Protein AF-T1EK02-F1 (afdb_monomer_lite)

Foldseek 3Di:
DDCPPDDCPPPDDLCLAPCPQPLVQKDKPAFADCVVPVLADRSQCGPPDPPNGHHDGNDPDPPIDMGGHSVDDDDDDDDD

InterPro domains:
  IPR000421 Coagulation factor 5/8, C-terminal domain [PS50022] (8-80)
  IPR008979 Galactose-binding-like domain superfamily [SSF49785] (9-79)

Sequence (80 aa):
HSIVPSDCNEVGPLGMITGDIQDWQISASSTFPNDWDKGCHERFARLYQPNGKSWCAKYRASSEWLQVDLGVAAKVSRVM

Radius of gyration: 15.26 Å; chains: 1; bounding box: 40×35×38 Å

Organism: Helobdella robusta (NCBI:txid6412)

pLDDT: mean 90.23, std 13.78, range [38.0, 98.44]

Secondary structure (DSSP, 8-state):
-----------S--STTTS-S-GGGEEES----TTT-TTB-GGG--TT-TT--B---SS--TT--EEE--SS--------

Structure (mmCIF, N/CA/C/O backbone):
data_AF-T1EK02-F1
#
_entry.id   AF-T1EK02-F1
#
loop_
_atom_site.group_PDB
_atom_site.id
_atom_site.type_symbol
_atom_site.label_atom_id
_atom_site.label_alt_id
_atom_site.label_comp_id
_atom_site.label_asym_id
_atom_site.label_entity_id
_atom_site.label_seq_id
_atom_site.pdbx_PDB_ins_code
_atom_site.Cartn_x
_atom_site.Cartn_y
_atom_site.Cartn_z
_atom_site.occupancy
_atom_site.B_iso_or_equiv
_atom_site.auth_seq_id
_atom_site.auth_comp_id
_atom_site.auth_asym_id
_atom_site.auth_atom_id
_atom_site.pdbx_PDB_model_num
ATOM 1 N N . HIS A 1 1 ? -22.936 -20.177 19.349 1.00 38.00 1 HIS A N 1
ATOM 2 C CA . HIS A 1 1 ? -22.590 -18.901 20.001 1.00 38.00 1 HIS A CA 1
ATOM 3 C C . HIS A 1 1 ? -21.748 -18.128 18.997 1.00 38.00 1 HIS A C 1
ATOM 5 O O . HIS A 1 1 ? -20.545 -18.334 18.923 1.00 38.00 1 HIS A O 1
ATOM 11 N N . SER A 1 2 ? -22.404 -17.399 18.093 1.00 41.09 2 SER A N 1
ATOM 12 C CA . SER A 1 2 ? -21.718 -16.687 17.014 1.00 41.09 2 SER A CA 1
ATOM 13 C C . SER A 1 2 ? -21.193 -15.382 17.589 1.00 41.09 2 SER A C 1
ATOM 15 O O . SER A 1 2 ? -21.983 -14.508 17.935 1.00 41.09 2 SER A O 1
ATOM 17 N N . ILE A 1 3 ? -19.874 -15.280 17.744 1.00 53.25 3 ILE A N 1
ATOM 18 C CA . ILE A 1 3 ? -19.206 -14.024 18.075 1.00 53.25 3 ILE A CA 1
ATOM 19 C C . ILE A 1 3 ? -19.309 -13.168 16.816 1.00 53.25 3 ILE A C 1
ATOM 21 O O . ILE A 1 3 ? -18.464 -13.237 15.929 1.00 53.25 3 ILE A O 1
ATOM 25 N N . VAL A 1 4 ? -20.405 -12.428 16.689 1.00 55.28 4 VAL A N 1
ATOM 26 C CA . VAL A 1 4 ? -20.420 -11.256 15.822 1.00 55.28 4 VAL A CA 1
ATOM 27 C C . VAL A 1 4 ? -19.540 -10.255 16.566 1.00 55.28 4 VAL A C 1
ATOM 29 O O . VAL A 1 4 ? -19.869 -9.947 17.716 1.00 55.28 4 VAL A O 1
ATOM 32 N N . PRO A 1 5 ? -18.393 -9.820 16.014 1.00 57.12 5 PRO A N 1
ATOM 33 C CA . PRO A 1 5 ? -17.630 -8.755 16.639 1.00 57.12 5 PRO A CA 1
ATOM 34 C C . PRO A 1 5 ? -18.599 -7.589 16.801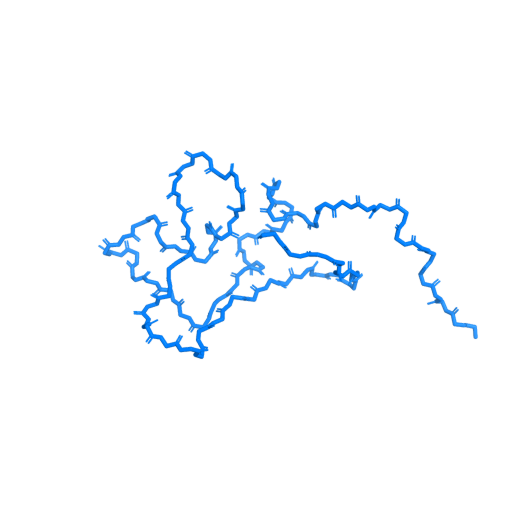 1.00 57.12 5 PRO A C 1
ATOM 36 O O . PRO A 1 5 ? -19.227 -7.182 15.821 1.00 57.12 5 PRO A O 1
ATOM 39 N N . SER A 1 6 ? -18.787 -7.148 18.046 1.00 60.19 6 SER A N 1
ATOM 40 C CA . SER A 1 6 ? -19.496 -5.916 18.386 1.00 60.19 6 SER A CA 1
ATOM 41 C C . SER A 1 6 ? -19.140 -4.860 17.350 1.00 60.19 6 SER A C 1
ATOM 43 O O . SER A 1 6 ? -17.954 -4.738 17.040 1.00 60.19 6 SER A O 1
ATOM 45 N N . ASP A 1 7 ? -20.164 -4.209 16.794 1.00 60.03 7 ASP A N 1
ATOM 46 C CA . ASP A 1 7 ? -20.099 -3.221 15.718 1.00 60.03 7 ASP A CA 1
ATOM 47 C C . ASP A 1 7 ? -18.766 -2.471 15.625 1.00 60.03 7 ASP A C 1
ATOM 49 O O . ASP A 1 7 ? -18.153 -2.136 16.640 1.00 60.03 7 ASP A O 1
ATOM 53 N N . CYS A 1 8 ? -18.335 -2.162 14.396 1.00 64.12 8 CYS A N 1
ATOM 54 C CA . CYS A 1 8 ? -17.219 -1.251 14.141 1.00 64.12 8 CYS A CA 1
ATOM 55 C C . CYS A 1 8 ? -17.549 0.140 14.716 1.00 64.12 8 CYS A C 1
ATOM 57 O O . CYS A 1 8 ? -17.953 1.036 13.980 1.00 64.12 8 CYS A O 1
ATOM 59 N N . ASN A 1 9 ? -17.413 0.305 16.033 1.00 62.38 9 ASN A N 1
ATOM 60 C CA . ASN A 1 9 ? -17.686 1.543 16.756 1.00 62.38 9 ASN A CA 1
ATOM 61 C C . ASN A 1 9 ? -16.679 2.630 16.359 1.00 62.38 9 ASN A C 1
ATOM 63 O O . ASN A 1 9 ? -16.982 3.814 16.451 1.00 62.38 9 ASN A O 1
ATOM 67 N N . GLU A 1 10 ? -15.525 2.216 15.833 1.00 68.56 10 GLU A N 1
ATOM 68 C CA . GLU A 1 10 ? -14.512 3.083 15.247 1.00 68.56 10 GLU A CA 1
ATOM 69 C C . GLU A 1 10 ? -14.666 3.111 13.720 1.00 68.56 10 GLU A C 1
ATOM 71 O O . GLU A 1 10 ? -14.194 2.231 12.994 1.00 68.56 10 GLU A O 1
ATOM 76 N N . VAL A 1 11 ? -15.356 4.137 13.218 1.00 75.75 11 VAL A N 1
ATOM 77 C CA . VAL A 1 11 ? -15.423 4.444 11.784 1.00 75.75 11 VAL A CA 1
ATOM 78 C C . VAL A 1 11 ? -14.282 5.405 11.466 1.00 75.75 11 VAL A C 1
ATOM 80 O O . VAL A 1 11 ? -14.416 6.618 11.614 1.00 75.75 11 VAL A O 1
ATOM 83 N N . GLY A 1 12 ? -13.142 4.864 11.044 1.00 87.62 12 GLY A N 1
ATOM 84 C CA . GLY A 1 12 ? -11.936 5.654 10.804 1.00 87.62 12 GLY A CA 1
ATOM 85 C C . GLY A 1 12 ? -10.987 5.038 9.775 1.00 87.62 12 GLY A C 1
ATOM 86 O O . GLY A 1 12 ? -11.215 3.922 9.299 1.00 87.62 12 GLY A O 1
ATOM 87 N N . PRO A 1 13 ? -9.929 5.772 9.384 1.00 92.62 13 PRO A N 1
ATOM 88 C CA . PRO A 1 13 ? -8.883 5.233 8.527 1.00 92.62 13 PRO A CA 1
ATOM 89 C C . PRO A 1 13 ? -8.179 4.062 9.220 1.00 92.62 13 PRO A C 1
ATOM 91 O O . PRO A 1 13 ? -7.826 4.148 10.390 1.00 92.62 13 PRO A O 1
ATOM 94 N N . LEU A 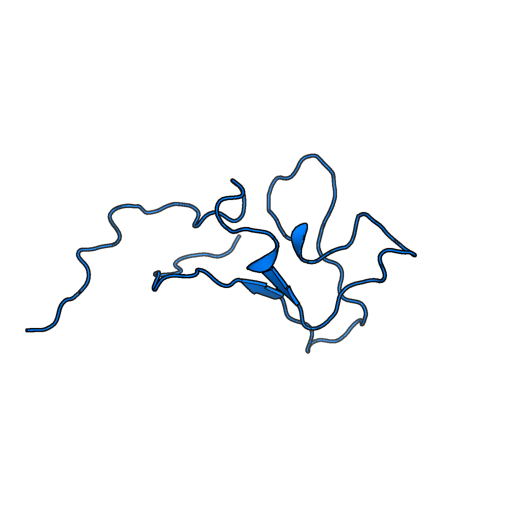1 14 ? -7.915 2.989 8.473 1.00 93.94 14 LEU A N 1
ATOM 95 C CA . LEU A 1 14 ? -7.309 1.760 9.005 1.00 93.94 14 LEU A CA 1
ATOM 96 C C . LEU A 1 14 ? -5.774 1.811 9.128 1.00 93.94 14 LEU A C 1
ATOM 98 O O . LEU A 1 14 ? -5.156 0.776 9.332 1.00 93.94 14 LEU A O 1
ATOM 102 N N . GLY A 1 15 ? -5.150 2.983 8.967 1.00 95.19 15 GLY A N 1
ATOM 103 C CA . GLY A 1 15 ? -3.707 3.140 9.195 1.00 95.19 15 GLY A CA 1
ATOM 104 C C . GLY A 1 15 ? -2.844 3.486 7.978 1.00 95.19 15 GLY A C 1
ATOM 105 O O . GLY A 1 15 ? -1.646 3.717 8.127 1.00 95.19 15 GLY A O 1
ATOM 106 N N . MET A 1 16 ? -3.414 3.568 6.767 1.00 96.25 16 MET A N 1
ATOM 107 C CA . MET A 1 16 ? -2.626 3.872 5.555 1.00 96.25 16 MET A CA 1
ATOM 108 C C . MET A 1 16 ? -1.955 5.253 5.613 1.00 96.25 16 MET A C 1
ATOM 110 O O . MET A 1 16 ? -0.811 5.400 5.184 1.00 96.25 16 MET A O 1
ATOM 114 N N . ILE A 1 17 ? -2.660 6.256 6.150 1.00 95.38 17 ILE A N 1
ATOM 115 C CA . ILE A 1 17 ? -2.185 7.647 6.247 1.00 95.38 17 ILE A CA 1
ATOM 116 C C . ILE A 1 17 ? -1.224 7.823 7.428 1.00 95.38 17 ILE A C 1
ATOM 118 O O . ILE A 1 17 ? -0.197 8.482 7.290 1.00 95.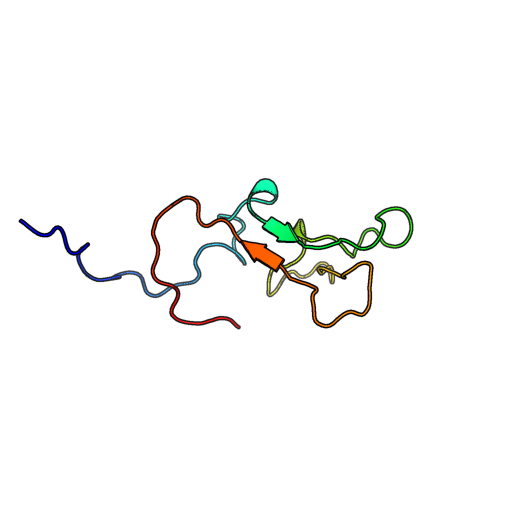38 17 ILE A O 1
ATOM 122 N N . THR A 1 18 ? -1.574 7.254 8.584 1.00 94.38 18 THR A N 1
ATOM 123 C CA . THR A 1 18 ? -0.864 7.443 9.859 1.00 94.38 18 THR A CA 1
ATOM 124 C C . THR A 1 18 ? 0.437 6.655 9.937 1.00 94.38 18 THR A C 1
ATOM 126 O O . THR A 1 18 ? 1.332 7.050 10.677 1.00 94.38 18 THR A O 1
ATOM 129 N N . GLY A 1 19 ? 0.563 5.574 9.161 1.00 95.19 19 GLY A N 1
ATOM 130 C CA . GLY A 1 19 ? 1.700 4.660 9.249 1.00 95.19 19 GLY A CA 1
ATOM 131 C C . GLY A 1 19 ? 1.424 3.417 10.091 1.00 95.19 19 GLY A C 1
ATOM 132 O O . GLY A 1 19 ? 2.298 2.566 10.165 1.00 95.19 19 GLY A O 1
ATOM 133 N N . ASP A 1 20 ? 0.230 3.268 10.677 1.00 96.06 20 ASP A N 1
ATOM 134 C CA . ASP A 1 20 ? -0.094 2.080 11.485 1.00 96.06 20 ASP A CA 1
ATOM 135 C C . ASP A 1 20 ? -0.101 0.797 10.639 1.00 96.06 20 ASP A C 1
ATOM 137 O O . ASP A 1 20 ? 0.272 -0.271 11.120 1.00 96.06 20 ASP A O 1
ATOM 141 N N . ILE A 1 21 ? -0.465 0.910 9.356 1.00 97.25 21 ILE A N 1
ATOM 142 C CA . ILE A 1 21 ? -0.139 -0.118 8.363 1.00 97.25 21 ILE A CA 1
ATOM 143 C C . ILE A 1 21 ? 1.312 0.093 7.966 1.00 97.25 21 ILE A C 1
ATOM 145 O O . ILE A 1 21 ? 1.646 1.128 7.385 1.00 97.25 21 ILE A O 1
ATOM 149 N N . GLN A 1 22 ? 2.162 -0.884 8.252 1.00 97.94 22 GLN A N 1
ATOM 150 C CA . GLN A 1 22 ? 3.599 -0.784 8.036 1.00 97.94 22 GLN A CA 1
ATOM 151 C C . GLN A 1 22 ? 3.996 -1.076 6.587 1.00 97.94 22 GLN A C 1
ATOM 153 O O . GLN A 1 22 ? 3.260 -1.704 5.834 1.00 97.94 22 GLN A O 1
ATOM 158 N N . ASP A 1 23 ? 5.195 -0.647 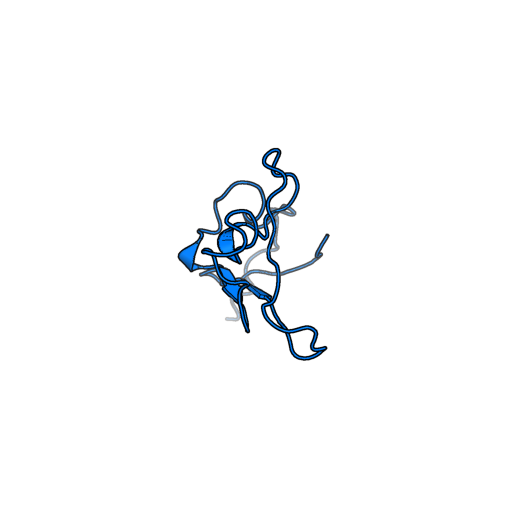6.187 1.00 97.69 23 ASP A N 1
ATOM 159 C CA . ASP A 1 23 ? 5.665 -0.789 4.799 1.00 97.69 23 ASP A CA 1
ATOM 160 C C . ASP A 1 23 ? 5.678 -2.244 4.311 1.00 97.69 23 ASP A C 1
ATOM 162 O O . ASP A 1 23 ? 5.349 -2.509 3.161 1.00 97.69 23 ASP A O 1
ATOM 166 N N . TRP A 1 24 ? 6.008 -3.194 5.190 1.00 97.69 24 TRP A N 1
ATOM 167 C CA . TRP A 1 24 ? 6.031 -4.625 4.866 1.00 97.69 24 TRP A CA 1
ATOM 168 C C . TRP A 1 24 ? 4.634 -5.234 4.678 1.00 97.69 24 TRP A C 1
ATOM 170 O O . TRP A 1 24 ? 4.519 -6.332 4.142 1.00 97.69 24 TRP A O 1
ATOM 180 N N . GLN A 1 25 ? 3.582 -4.527 5.096 1.00 98.31 25 GLN A N 1
ATOM 181 C CA . GLN A 1 25 ? 2.190 -4.917 4.879 1.00 98.31 25 GLN A CA 1
ATOM 182 C C . GLN A 1 25 ? 1.654 -4.421 3.530 1.00 98.31 25 GLN A C 1
ATOM 184 O O . GLN A 1 25 ? 0.521 -4.733 3.168 1.00 98.31 25 GLN A O 1
ATOM 189 N N . ILE A 1 26 ? 2.440 -3.650 2.774 1.00 98.44 26 ILE A N 1
ATOM 190 C CA . ILE A 1 26 ? 2.051 -3.132 1.465 1.00 98.44 26 ILE A CA 1
ATOM 191 C C . ILE A 1 26 ? 2.870 -3.860 0.403 1.00 98.44 26 ILE A C 1
ATOM 193 O O . ILE A 1 26 ? 4.097 -3.829 0.412 1.00 98.44 26 ILE A O 1
ATOM 197 N N . SER A 1 27 ? 2.184 -4.514 -0.527 1.00 98.19 27 SER A N 1
ATOM 198 C CA . SER A 1 27 ? 2.803 -5.225 -1.648 1.00 98.19 27 SER A CA 1
ATOM 199 C C . SER A 1 27 ? 2.104 -4.872 -2.953 1.00 98.19 27 SER A C 1
ATOM 201 O O . SER A 1 27 ? 0.987 -4.360 -2.953 1.00 98.19 27 SER A O 1
ATOM 203 N N . ALA A 1 28 ? 2.758 -5.121 -4.080 1.00 98.19 28 ALA A N 1
ATOM 204 C CA . ALA A 1 28 ? 2.199 -4.854 -5.398 1.00 98.19 28 ALA A CA 1
ATOM 205 C C . ALA A 1 28 ? 2.547 -5.978 -6.374 1.00 98.19 28 ALA A C 1
ATOM 207 O O . ALA A 1 28 ? 3.521 -6.705 -6.174 1.00 98.19 28 ALA A O 1
ATOM 208 N N . SER A 1 29 ? 1.795 -6.071 -7.469 1.00 97.94 29 SER A N 1
ATOM 209 C CA . SER A 1 29 ? 2.129 -6.928 -8.615 1.00 97.94 29 SER A CA 1
ATOM 210 C C . SER A 1 29 ? 3.512 -6.622 -9.179 1.00 97.94 29 SER A C 1
ATOM 212 O O . SER A 1 29 ? 4.260 -7.521 -9.567 1.00 97.94 29 SER A O 1
ATOM 214 N N . SER A 1 30 ? 3.839 -5.334 -9.258 1.00 97.62 30 SER A N 1
ATOM 215 C CA . SER A 1 30 ? 5.129 -4.840 -9.697 1.00 97.62 30 SER A CA 1
ATOM 216 C C . SER A 1 30 ? 5.376 -3.434 -9.163 1.00 97.62 30 SER A C 1
ATOM 218 O O . SER A 1 30 ? 4.447 -2.667 -8.897 1.00 97.62 30 SER A O 1
ATOM 220 N N . THR A 1 31 ? 6.652 -3.081 -9.062 1.00 97.50 31 THR A N 1
ATOM 221 C CA . THR A 1 31 ? 7.091 -1.761 -8.618 1.00 97.50 31 THR A CA 1
ATOM 222 C C . THR A 1 31 ? 8.103 -1.206 -9.599 1.00 97.50 31 THR A C 1
ATOM 224 O O . THR A 1 31 ? 8.973 -1.928 -10.100 1.00 97.50 31 THR A O 1
ATOM 227 N N . PHE A 1 32 ? 7.970 0.083 -9.897 1.00 96.75 32 PHE A N 1
ATOM 228 C CA . PHE A 1 32 ? 8.910 0.796 -10.741 1.00 96.75 32 PHE A CA 1
ATOM 229 C C . PHE A 1 32 ? 10.332 0.717 -10.155 1.00 96.75 32 PHE A C 1
ATOM 231 O O . PHE A 1 32 ? 10.499 0.825 -8.941 1.00 96.75 32 PHE A O 1
ATOM 238 N N . PRO A 1 33 ? 11.374 0.498 -10.975 1.00 95.69 33 PRO A N 1
ATOM 239 C CA . PRO A 1 33 ? 12.724 0.321 -10.453 1.00 95.69 33 PRO A CA 1
ATOM 240 C C . PRO A 1 33 ? 13.198 1.530 -9.638 1.00 95.69 33 PRO A C 1
ATOM 242 O O . PRO A 1 33 ? 13.223 2.657 -10.133 1.00 95.69 33 PRO A O 1
ATOM 245 N N . ASN A 1 34 ? 13.652 1.278 -8.409 1.00 93.00 34 ASN A N 1
ATOM 246 C CA . ASN A 1 34 ? 14.130 2.319 -7.494 1.00 93.00 34 ASN A CA 1
ATOM 247 C C . ASN A 1 34 ? 15.380 3.060 -8.018 1.00 93.00 34 ASN A C 1
ATOM 249 O O . ASN A 1 34 ? 15.632 4.199 -7.629 1.00 93.00 34 ASN A O 1
ATOM 253 N N . ASP A 1 35 ? 16.149 2.437 -8.917 1.00 95.88 35 ASP A N 1
ATOM 254 C CA . ASP A 1 35 ? 17.287 3.075 -9.595 1.00 95.88 35 ASP A CA 1
ATOM 255 C C . ASP A 1 35 ? 16.853 4.125 -10.625 1.00 95.88 35 ASP A C 1
ATOM 257 O O . ASP A 1 35 ? 17.648 4.986 -10.999 1.00 95.88 35 ASP A O 1
ATOM 261 N N . TRP A 1 36 ? 15.606 4.059 -11.095 1.00 95.06 36 TRP A N 1
ATOM 262 C CA . TRP A 1 36 ? 15.056 4.993 -12.077 1.00 95.06 36 TRP A CA 1
ATOM 263 C C . TRP A 1 36 ? 14.255 6.100 -11.403 1.00 95.06 36 TRP A C 1
ATOM 265 O O . TRP A 1 36 ? 14.391 7.261 -11.778 1.00 95.06 36 TRP A O 1
ATOM 275 N N . ASP A 1 37 ? 13.460 5.755 -10.388 1.00 95.38 37 ASP A N 1
ATOM 276 C CA . ASP A 1 37 ? 12.744 6.735 -9.578 1.00 95.38 37 ASP A CA 1
ATOM 277 C C . ASP A 1 37 ? 12.589 6.257 -8.126 1.00 95.38 37 ASP A C 1
ATOM 279 O O . ASP A 1 37 ? 11.876 5.301 -7.828 1.00 95.38 37 ASP A O 1
ATOM 283 N N . LYS A 1 38 ? 13.233 6.974 -7.198 1.00 94.25 38 LYS A N 1
ATOM 284 C CA . LYS A 1 38 ? 13.168 6.701 -5.750 1.00 94.25 38 LYS A CA 1
ATOM 285 C C . LYS A 1 38 ? 11.867 7.183 -5.098 1.00 94.25 38 LYS A C 1
ATOM 287 O O . LYS A 1 38 ? 11.651 6.946 -3.906 1.00 94.25 38 LYS A O 1
ATOM 292 N N . GLY A 1 39 ? 11.047 7.935 -5.830 1.00 95.75 39 GLY A N 1
ATOM 293 C CA . GLY A 1 39 ? 9.721 8.395 -5.433 1.00 95.75 39 GLY A CA 1
ATOM 294 C C . GLY A 1 39 ? 8.604 7.405 -5.763 1.00 95.75 39 GLY A C 1
ATOM 295 O O . GLY A 1 39 ? 7.499 7.573 -5.252 1.00 95.75 39 GLY A O 1
ATOM 296 N N . CYS A 1 40 ? 8.901 6.366 -6.548 1.00 95.81 40 CYS A N 1
ATOM 297 C CA . CYS A 1 40 ? 7.954 5.342 -6.972 1.00 95.81 40 CYS A CA 1
ATOM 298 C C . CYS A 1 40 ? 8.219 4.012 -6.250 1.00 95.81 40 CYS A C 1
ATOM 300 O O . CYS A 1 40 ? 9.128 3.272 -6.614 1.00 95.81 40 CYS A O 1
ATOM 302 N N . HIS A 1 41 ? 7.426 3.691 -5.226 1.00 97.12 41 HIS A N 1
ATOM 303 C CA . HIS A 1 41 ? 7.522 2.423 -4.490 1.00 97.12 41 HIS A CA 1
ATOM 304 C C . HIS A 1 41 ? 6.190 2.100 -3.802 1.00 97.12 41 HIS A C 1
ATOM 306 O O . HIS A 1 41 ? 5.515 3.007 -3.325 1.00 97.12 41 HIS A O 1
ATOM 312 N N . GLU A 1 42 ? 5.817 0.825 -3.689 1.00 97.62 42 GLU A N 1
ATOM 313 C CA . GLU A 1 42 ? 4.572 0.376 -3.044 1.00 97.62 42 GLU A CA 1
ATOM 314 C C . GLU A 1 42 ? 4.401 0.915 -1.616 1.00 97.62 42 GLU A C 1
ATOM 316 O O . GLU A 1 42 ? 3.319 1.377 -1.266 1.00 97.62 42 GLU A O 1
ATOM 321 N N . ARG A 1 43 ? 5.482 1.018 -0.828 1.00 96.56 43 ARG A N 1
ATOM 322 C CA . ARG A 1 43 ? 5.451 1.616 0.521 1.00 96.56 43 ARG A CA 1
ATOM 323 C C . ARG A 1 43 ? 5.012 3.085 0.558 1.00 96.56 43 ARG A C 1
ATOM 325 O O . ARG A 1 43 ? 4.612 3.591 1.604 1.00 96.56 43 ARG A O 1
ATOM 332 N N . PHE A 1 44 ? 5.111 3.787 -0.571 1.00 97.44 44 PHE A N 1
ATOM 333 C CA . PHE A 1 44 ? 4.672 5.173 -0.713 1.00 97.44 44 PHE A CA 1
ATOM 334 C C . PHE A 1 44 ? 3.219 5.291 -1.187 1.00 97.44 44 PHE A C 1
ATOM 336 O O . PHE A 1 44 ? 2.756 6.408 -1.399 1.00 97.44 44 PHE A O 1
ATOM 343 N N . ALA A 1 45 ? 2.471 4.191 -1.323 1.00 96.81 45 ALA A N 1
ATOM 344 C CA . ALA A 1 45 ? 1.040 4.196 -1.641 1.00 96.81 45 ALA A CA 1
ATOM 345 C C . ALA A 1 45 ? 0.167 4.684 -0.466 1.00 96.81 45 ALA A C 1
ATOM 347 O O . ALA A 1 45 ? -0.783 4.025 -0.050 1.00 96.81 45 ALA A O 1
ATOM 348 N N . ARG A 1 46 ? 0.505 5.840 0.105 1.00 96.56 46 ARG A N 1
ATOM 349 C CA . ARG A 1 46 ? -0.121 6.420 1.293 1.00 96.56 46 ARG A CA 1
ATOM 350 C C . ARG A 1 46 ? -0.708 7.778 0.941 1.00 96.56 46 ARG A C 1
ATOM 352 O O . ARG A 1 46 ? -0.035 8.619 0.348 1.00 96.56 46 ARG A O 1
ATOM 359 N N . LEU A 1 47 ? -1.961 8.003 1.322 1.00 95.00 47 LEU A N 1
ATOM 360 C CA . LEU A 1 47 ? -2.639 9.267 1.046 1.00 95.00 47 LEU A CA 1
ATOM 361 C C . LEU A 1 47 ? -2.050 10.414 1.883 1.00 95.00 47 LEU A C 1
ATOM 363 O O . LEU A 1 47 ? -1.553 10.208 2.992 1.00 95.00 47 LEU A O 1
ATOM 367 N N . TYR A 1 48 ? -2.150 11.629 1.335 1.00 95.12 48 TYR A N 1
ATOM 368 C CA . TYR A 1 48 ? -1.792 12.902 1.978 1.00 95.12 48 TYR A CA 1
ATOM 369 C C . TYR A 1 48 ? -0.340 13.029 2.453 1.00 95.12 48 TYR A C 1
ATOM 371 O O . TYR A 1 48 ? -0.032 13.864 3.303 1.00 95.12 48 TYR A O 1
ATOM 379 N N . GLN A 1 49 ? 0.574 12.244 1.883 1.00 94.44 49 GLN A N 1
ATOM 380 C CA . GLN A 1 49 ? 1.990 12.393 2.183 1.00 94.44 49 GLN A CA 1
ATOM 381 C C . GLN A 1 49 ? 2.551 13.659 1.509 1.00 94.44 49 GLN A C 1
ATOM 383 O O . GLN A 1 49 ? 2.433 13.812 0.292 1.00 94.44 49 GLN A O 1
ATOM 388 N N . PRO A 1 50 ? 3.219 14.561 2.254 1.00 94.38 50 PRO A N 1
ATOM 389 C CA . PRO A 1 50 ? 3.742 15.820 1.710 1.00 94.38 50 PRO A CA 1
ATOM 390 C C . PRO A 1 50 ? 4.983 15.629 0.825 1.00 94.38 50 PRO A C 1
ATOM 392 O O . PRO A 1 50 ? 5.465 16.575 0.213 1.00 94.38 50 PRO A O 1
ATOM 395 N N . ASN A 1 51 ? 5.531 14.413 0.770 1.00 92.81 51 ASN A N 1
ATOM 396 C CA . ASN A 1 51 ? 6.770 14.099 0.062 1.00 92.81 51 ASN A CA 1
ATOM 397 C C . ASN A 1 51 ? 6.599 13.934 -1.463 1.00 92.81 51 ASN A C 1
ATOM 399 O O . ASN A 1 51 ? 7.604 13.769 -2.152 1.00 92.81 51 ASN A O 1
ATOM 403 N N . GLY A 1 52 ? 5.361 13.951 -1.977 1.00 93.75 52 GLY A N 1
ATOM 404 C CA . GLY A 1 52 ? 5.061 13.790 -3.406 1.00 93.75 52 GLY A CA 1
ATOM 405 C C . GLY A 1 52 ? 5.361 12.397 -3.971 1.00 93.75 52 GLY A C 1
ATOM 406 O O . GLY A 1 52 ? 5.422 12.236 -5.186 1.00 93.75 52 GLY A O 1
ATOM 407 N N . LYS A 1 53 ? 5.580 11.397 -3.111 1.00 96.50 53 LYS A N 1
ATOM 408 C CA . LYS A 1 53 ? 5.887 10.018 -3.504 1.00 96.50 53 LYS A CA 1
ATOM 409 C C . LYS A 1 53 ? 4.614 9.195 -3.645 1.00 96.50 53 LYS A C 1
ATOM 411 O O . LYS A 1 53 ? 3.588 9.514 -3.050 1.00 96.50 53 LYS A O 1
ATOM 416 N N . SER A 1 54 ? 4.689 8.130 -4.433 1.00 96.81 54 SER A N 1
ATOM 417 C CA . SER A 1 54 ? 3.546 7.262 -4.717 1.00 96.81 54 SER A CA 1
ATOM 418 C C . SER A 1 54 ? 3.994 5.851 -5.092 1.00 96.81 54 SER A C 1
ATOM 420 O O . SER A 1 54 ? 5.189 5.563 -5.181 1.00 96.81 54 SER A O 1
ATOM 422 N N . TRP A 1 55 ? 3.035 4.957 -5.317 1.00 97.19 55 TRP A N 1
ATOM 423 C CA . TRP A 1 55 ? 3.311 3.710 -6.016 1.00 97.19 55 TRP A CA 1
ATOM 424 C C . TRP A 1 55 ? 3.156 3.903 -7.521 1.00 97.19 55 TRP A C 1
ATOM 426 O O . TRP A 1 55 ? 2.171 4.466 -7.996 1.00 97.19 55 TRP A O 1
ATOM 436 N N . CYS A 1 56 ? 4.128 3.377 -8.257 1.00 97.31 56 CYS A N 1
ATOM 437 C CA . CYS A 1 56 ? 4.113 3.315 -9.705 1.00 97.31 56 CYS A CA 1
ATOM 438 C C . CYS A 1 56 ? 4.356 1.854 -10.089 1.00 97.31 56 CYS A C 1
ATOM 440 O O . CYS A 1 56 ? 5.366 1.267 -9.685 1.00 97.31 56 CYS A O 1
ATOM 442 N N . ALA A 1 57 ? 3.446 1.268 -10.863 1.00 97.19 57 ALA A N 1
ATOM 443 C CA . ALA A 1 57 ? 3.653 -0.059 -11.424 1.00 97.19 57 ALA A CA 1
ATOM 444 C C . ALA A 1 57 ? 4.803 -0.036 -12.442 1.00 97.19 57 ALA A C 1
ATOM 446 O O . ALA A 1 57 ? 5.017 0.955 -13.146 1.00 97.19 57 ALA A O 1
ATOM 447 N N . LYS A 1 58 ? 5.538 -1.145 -12.557 1.00 97.38 58 LYS A N 1
ATOM 448 C CA . LYS A 1 58 ? 6.598 -1.285 -13.565 1.00 97.38 58 LYS A CA 1
ATOM 449 C C . LYS A 1 58 ? 6.023 -1.335 -14.978 1.00 97.38 58 LYS A C 1
ATOM 451 O O . LYS A 1 58 ? 6.627 -0.811 -15.913 1.00 97.38 58 LYS A O 1
ATOM 456 N N . TYR A 1 59 ? 4.873 -1.985 -15.133 1.00 96.94 59 TYR A N 1
ATOM 457 C CA . TYR A 1 59 ? 4.218 -2.188 -16.417 1.00 96.94 59 TYR A CA 1
ATOM 458 C C . TYR A 1 59 ? 2.922 -1.386 -16.500 1.00 96.94 59 TYR A C 1
ATOM 460 O O . TYR A 1 59 ? 2.224 -1.180 -15.512 1.00 96.94 59 TYR A O 1
ATOM 468 N N . ARG A 1 60 ? 2.571 -0.951 -17.713 1.00 95.12 60 ARG A N 1
ATOM 469 C CA . ARG A 1 60 ? 1.266 -0.344 -17.997 1.00 95.12 60 ARG A CA 1
ATOM 470 C C . ARG A 1 60 ? 0.276 -1.437 -18.382 1.00 95.12 60 ARG A C 1
ATOM 472 O O . ARG A 1 60 ? -0.018 -1.614 -19.561 1.00 95.12 60 ARG A O 1
ATOM 479 N N . ALA A 1 61 ? -0.190 -2.187 -17.391 1.00 95.81 61 ALA A N 1
ATOM 480 C CA . ALA A 1 61 ? -1.141 -3.274 -17.580 1.00 95.81 61 ALA A CA 1
ATOM 481 C C . ALA A 1 61 ? -2.356 -3.108 -16.661 1.00 95.81 61 ALA A C 1
ATOM 483 O O . ALA A 1 61 ? -2.243 -2.625 -15.539 1.00 95.81 61 ALA A O 1
ATOM 484 N N . SER A 1 62 ? -3.526 -3.547 -17.125 1.00 96.69 62 SER A N 1
ATOM 485 C CA . SER A 1 62 ? -4.753 -3.566 -16.316 1.00 96.69 62 SER A CA 1
ATOM 486 C C . SER A 1 62 ? -4.749 -4.655 -15.238 1.00 96.69 62 SER A C 1
ATOM 488 O O . SER A 1 62 ? -5.656 -4.702 -14.418 1.00 96.69 62 SER A O 1
ATOM 490 N N . SER A 1 63 ? -3.760 -5.552 -15.266 1.00 97.12 63 SER A N 1
ATOM 491 C CA . SER A 1 63 ? -3.552 -6.613 -14.279 1.00 97.12 63 SER A CA 1
ATOM 492 C C . SER A 1 63 ? -2.704 -6.176 -13.084 1.00 97.12 63 SER A C 1
ATOM 494 O O . SER A 1 63 ? -2.431 -6.998 -12.211 1.00 97.12 63 SER A O 1
ATOM 496 N N . GLU A 1 64 ? -2.235 -4.926 -13.060 1.00 98.25 64 GLU A N 1
ATOM 497 C CA . GLU A 1 64 ? -1.464 -4.410 -11.935 1.00 98.25 64 GLU A CA 1
ATOM 498 C C . GLU A 1 64 ? -2.360 -4.200 -10.711 1.00 98.25 64 GLU A C 1
ATOM 500 O O . GLU A 1 64 ? -3.503 -3.754 -10.825 1.00 98.25 64 GLU A O 1
ATOM 505 N N . TRP A 1 65 ? -1.834 -4.515 -9.533 1.00 97.94 65 TRP A N 1
ATOM 506 C CA . TRP A 1 65 ? -2.555 -4.429 -8.272 1.00 97.94 65 TRP A CA 1
ATOM 507 C C . TRP A 1 65 ? -1.644 -3.966 -7.137 1.00 97.94 65 TRP A C 1
ATOM 509 O O . TRP A 1 65 ? -0.427 -4.146 -7.173 1.00 97.94 65 TRP A O 1
ATOM 519 N N . LEU A 1 66 ? -2.276 -3.406 -6.107 1.00 98.00 66 LEU A N 1
ATOM 520 C CA . LEU A 1 66 ? -1.677 -3.064 -4.824 1.00 98.00 66 LEU A CA 1
ATOM 521 C C . LEU A 1 66 ? -2.464 -3.798 -3.735 1.00 98.00 66 LEU A C 1
ATOM 523 O O . LEU A 1 66 ? -3.688 -3.687 -3.668 1.00 98.00 66 LEU A O 1
ATOM 527 N N . GLN A 1 67 ? -1.768 -4.559 -2.903 1.00 98.12 67 GLN A N 1
ATOM 528 C CA . GLN A 1 67 ? -2.333 -5.311 -1.795 1.00 98.12 67 GLN A CA 1
ATOM 529 C C . GLN A 1 67 ? -1.897 -4.680 -0.480 1.00 98.12 67 GLN A C 1
ATOM 531 O O . GLN A 1 67 ? -0.735 -4.317 -0.292 1.00 98.12 67 GLN A O 1
ATOM 536 N N . VAL A 1 68 ? -2.847 -4.602 0.445 1.00 98.00 68 VAL A N 1
ATOM 537 C CA . VAL A 1 68 ? -2.639 -4.120 1.805 1.00 98.00 68 VAL A CA 1
ATOM 538 C C . VA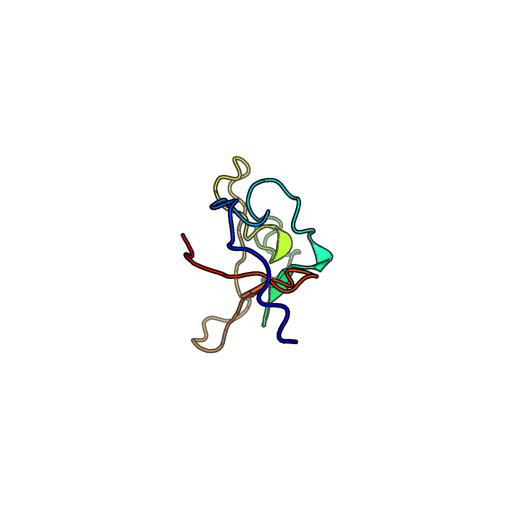L A 1 68 ? -3.037 -5.232 2.767 1.00 98.00 68 VAL A C 1
ATOM 540 O O . VAL A 1 68 ? -4.197 -5.640 2.799 1.00 98.00 68 VAL A O 1
ATOM 543 N N . ASP A 1 69 ? -2.073 -5.733 3.532 1.00 97.81 69 ASP A N 1
ATOM 544 C CA . ASP A 1 69 ? -2.299 -6.685 4.613 1.00 97.81 69 ASP A CA 1
ATOM 545 C C . ASP A 1 69 ? -2.710 -5.935 5.884 1.00 97.81 69 ASP A C 1
ATOM 547 O O . ASP A 1 69 ? -1.923 -5.205 6.480 1.00 97.81 69 ASP A O 1
ATOM 551 N N . LEU A 1 70 ? -3.956 -6.108 6.320 1.00 95.75 70 LEU A N 1
ATOM 552 C CA . LEU A 1 70 ? -4.467 -5.443 7.520 1.00 95.75 70 LEU A CA 1
ATOM 553 C C . LEU A 1 70 ? -4.001 -6.122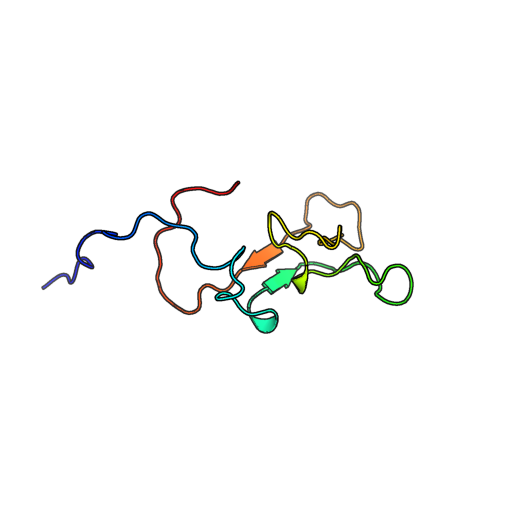 8.820 1.00 95.75 70 LEU A C 1
ATOM 555 O O . LEU A 1 70 ? -4.210 -5.564 9.894 1.00 95.75 70 LEU A O 1
ATOM 559 N N . GLY A 1 71 ? -3.410 -7.322 8.755 1.00 94.56 71 GLY A N 1
ATOM 560 C CA . GLY A 1 71 ? -2.938 -8.104 9.906 1.00 94.56 71 GLY A CA 1
ATOM 561 C C . GLY A 1 71 ? -4.043 -8.672 10.809 1.00 94.56 71 GLY A C 1
ATOM 562 O O . GLY A 1 71 ? -3.835 -9.665 11.504 1.00 94.56 71 GLY A O 1
ATOM 563 N N . VAL A 1 72 ? -5.236 -8.078 10.785 1.00 90.81 72 VAL A N 1
ATOM 564 C CA . VAL A 1 72 ? -6.426 -8.493 11.532 1.00 90.81 72 VAL A CA 1
ATOM 565 C C . VAL A 1 72 ? -7.658 -8.469 10.634 1.00 90.81 72 VAL A C 1
ATOM 567 O O . VAL A 1 72 ? -7.719 -7.750 9.635 1.00 90.81 72 VAL A O 1
ATOM 570 N N . ALA A 1 73 ? -8.679 -9.239 11.007 1.00 91.00 73 ALA A N 1
ATOM 571 C CA . ALA A 1 73 ? -9.976 -9.144 10.356 1.00 91.00 73 ALA A CA 1
ATOM 572 C C . ALA A 1 73 ? -10.584 -7.758 10.622 1.00 91.00 73 ALA A C 1
ATOM 574 O O . ALA A 1 73 ? -10.867 -7.403 11.765 1.00 91.00 73 ALA A O 1
ATOM 575 N N . ALA A 1 74 ? -10.799 -6.990 9.557 1.00 89.69 74 ALA A N 1
ATOM 576 C CA . ALA A 1 74 ? -11.379 -5.658 9.618 1.00 89.69 74 ALA A CA 1
ATOM 577 C C . ALA A 1 74 ? -12.453 -5.491 8.540 1.00 89.69 74 ALA A C 1
ATOM 579 O O . ALA A 1 74 ? -12.420 -6.129 7.486 1.00 89.69 74 ALA A O 1
ATOM 580 N N . LYS A 1 75 ? -13.418 -4.606 8.800 1.00 91.12 75 LYS A N 1
ATOM 581 C CA . LYS A 1 75 ? -14.440 -4.228 7.824 1.00 91.12 75 LYS A CA 1
ATOM 582 C C . LYS A 1 75 ? -13.957 -3.019 7.030 1.00 91.12 75 LYS A C 1
ATOM 584 O O . LYS A 1 75 ? -13.829 -1.927 7.577 1.00 91.12 75 LYS A O 1
ATOM 589 N N . VAL A 1 76 ? -13.755 -3.197 5.729 1.00 91.31 76 VAL A N 1
ATOM 590 C CA . VAL A 1 76 ? -13.444 -2.093 4.812 1.00 91.31 76 VAL A CA 1
ATOM 591 C C . VAL A 1 76 ? -14.751 -1.495 4.303 1.00 91.31 76 VAL A C 1
ATOM 593 O O . VAL A 1 76 ? -15.544 -2.178 3.659 1.00 91.31 76 VAL A O 1
ATOM 596 N N . SER A 1 77 ? -14.997 -0.225 4.617 1.00 91.69 77 SER A N 1
ATOM 597 C CA . SER A 1 77 ? -16.215 0.481 4.202 1.00 91.69 77 SER A CA 1
ATOM 598 C C . SER A 1 77 ? -16.000 1.399 2.998 1.00 91.69 77 SER A C 1
ATOM 600 O O . SER A 1 77 ? -16.930 1.591 2.217 1.00 91.69 77 SER A O 1
ATOM 602 N N . ARG A 1 78 ? -14.803 1.983 2.844 1.00 90.94 78 ARG A N 1
ATOM 603 C CA . ARG A 1 78 ? -14.464 2.949 1.788 1.00 90.94 78 ARG A CA 1
ATOM 604 C C . ARG A 1 78 ? -12.980 2.877 1.424 1.00 90.94 78 ARG A C 1
ATOM 606 O O . ARG A 1 78 ? -12.145 2.573 2.272 1.00 90.94 78 ARG A O 1
ATOM 613 N N . VAL A 1 79 ? -12.683 3.237 0.179 1.00 92.38 79 VAL A N 1
ATOM 614 C CA . VAL A 1 79 ? -11.346 3.562 -0.343 1.00 92.38 79 VAL A CA 1
ATOM 615 C C . VAL A 1 79 ? -11.433 4.984 -0.904 1.00 92.38 79 VAL A C 1
ATOM 617 O O . VAL A 1 79 ? -12.495 5.368 -1.403 1.00 92.38 79 VAL A O 1
ATOM 620 N N . MET A 1 80 ? -10.378 5.781 -0.742 1.00 82.38 80 MET A N 1
ATOM 621 C CA . MET A 1 80 ? -10.320 7.186 -1.160 1.00 82.38 80 MET A CA 1
ATOM 622 C C . MET A 1 80 ? -9.301 7.376 -2.273 1.00 82.38 80 MET A C 1
ATOM 624 O O . MET A 1 80 ? -8.259 6.687 -2.215 1.00 82.38 80 MET A O 1
#